Protein AF-C4ZIE3-F1 (afdb_monomer_lite)

Radius of gyration: 18.51 Å; chains: 1; bounding box: 45×28×54 Å

Structure (mmCIF, N/CA/C/O backbone):
data_AF-C4ZIE3-F1
#
_entry.id   AF-C4ZIE3-F1
#
loop_
_atom_site.group_PDB
_atom_site.id
_atom_site.type_symbol
_atom_site.label_atom_id
_atom_site.label_alt_id
_atom_site.label_comp_id
_atom_site.label_asym_id
_atom_site.label_entity_id
_atom_site.label_seq_id
_atom_site.pdbx_PDB_ins_code
_atom_site.Cartn_x
_atom_site.Cartn_y
_atom_site.Cartn_z
_atom_site.occupancy
_atom_site.B_iso_or_equiv
_atom_site.auth_seq_id
_atom_site.auth_comp_id
_atom_site.auth_asym_id
_atom_site.auth_atom_id
_atom_site.pdbx_PDB_model_num
ATOM 1 N N . MET A 1 1 ? 16.678 -4.956 33.858 1.00 46.03 1 MET A N 1
ATOM 2 C CA . MET A 1 1 ? 15.977 -4.220 34.930 1.00 46.03 1 MET A CA 1
ATOM 3 C C . MET A 1 1 ? 14.500 -4.537 34.816 1.00 46.03 1 MET A C 1
ATOM 5 O O . MET A 1 1 ? 13.986 -4.512 33.704 1.00 46.03 1 MET A O 1
ATOM 9 N N . ALA A 1 2 ? 13.869 -4.952 35.915 1.00 53.62 2 ALA A N 1
ATOM 10 C CA . ALA A 1 2 ? 12.420 -5.120 35.974 1.00 53.62 2 ALA A CA 1
ATOM 11 C C . ALA A 1 2 ? 11.763 -3.747 35.751 1.00 53.62 2 ALA A C 1
ATOM 13 O O . ALA A 1 2 ? 12.288 -2.755 36.246 1.00 53.62 2 ALA A O 1
ATOM 14 N N . ALA A 1 3 ? 10.683 -3.679 34.970 1.00 52.88 3 ALA A N 1
ATOM 15 C CA . ALA A 1 3 ? 9.910 -2.447 34.853 1.00 52.88 3 ALA A CA 1
ATOM 16 C C . ALA A 1 3 ? 9.239 -2.204 36.212 1.00 52.88 3 ALA A C 1
ATOM 18 O O . ALA A 1 3 ? 8.392 -2.998 36.620 1.00 52.88 3 ALA A O 1
ATOM 19 N N . GLU A 1 4 ? 9.677 -1.177 36.939 1.00 64.31 4 GLU A N 1
ATOM 20 C CA . GLU A 1 4 ? 9.119 -0.817 38.252 1.00 64.31 4 GLU A CA 1
ATOM 21 C C . GLU A 1 4 ? 7.732 -0.157 38.130 1.00 64.31 4 GLU A C 1
ATOM 23 O O . GLU A 1 4 ? 7.038 0.000 39.131 1.00 64.31 4 GLU A O 1
ATOM 28 N N . ASP A 1 5 ? 7.283 0.134 36.903 1.00 83.75 5 ASP A N 1
ATOM 29 C CA . ASP A 1 5 ? 5.980 0.713 36.599 1.00 83.75 5 ASP A CA 1
ATOM 30 C C . ASP A 1 5 ? 5.140 -0.220 35.703 1.00 83.75 5 ASP A C 1
ATOM 32 O O . ASP A 1 5 ? 5.485 -0.548 34.561 1.00 83.75 5 ASP A O 1
ATOM 36 N N . LYS A 1 6 ? 4.000 -0.666 36.241 1.00 85.75 6 LYS A N 1
ATOM 37 C CA . LYS A 1 6 ? 3.020 -1.500 35.532 1.00 85.75 6 LYS A CA 1
ATOM 38 C C . LYS A 1 6 ? 2.497 -0.796 34.279 1.00 85.75 6 LYS A C 1
ATOM 40 O O . LYS A 1 6 ? 2.250 -1.468 33.278 1.00 85.75 6 LYS A O 1
ATOM 45 N N . GLU A 1 7 ? 2.314 0.520 34.339 1.00 89.75 7 GLU A N 1
ATOM 46 C CA . GLU A 1 7 ? 1.819 1.337 33.231 1.00 89.75 7 GLU A CA 1
ATOM 47 C C . GLU A 1 7 ? 2.821 1.306 32.071 1.00 89.75 7 GLU A C 1
ATOM 49 O O . GLU A 1 7 ? 2.454 1.017 30.930 1.00 89.75 7 GLU A O 1
ATOM 54 N N . GLU A 1 8 ? 4.106 1.490 32.381 1.00 90.19 8 GLU A N 1
ATOM 55 C CA . GLU A 1 8 ? 5.200 1.432 31.411 1.00 90.19 8 GLU A CA 1
ATOM 56 C C . GLU A 1 8 ? 5.295 0.048 30.757 1.00 90.19 8 GLU A C 1
ATOM 58 O O . GLU A 1 8 ? 5.410 -0.069 29.533 1.00 90.19 8 GLU A O 1
ATOM 63 N N . LEU A 1 9 ? 5.173 -1.021 31.550 1.00 89.75 9 LEU A N 1
ATOM 64 C CA . LEU A 1 9 ? 5.185 -2.382 31.020 1.00 89.75 9 LEU A CA 1
ATOM 65 C C . LEU A 1 9 ? 4.006 -2.625 30.068 1.00 89.75 9 LEU A C 1
ATOM 67 O O . LEU A 1 9 ? 4.201 -3.206 28.999 1.00 89.75 9 LEU A O 1
ATOM 71 N N . VAL A 1 10 ? 2.804 -2.161 30.422 1.00 92.06 10 VAL A N 1
ATOM 72 C CA . VAL A 1 10 ? 1.615 -2.259 29.561 1.00 92.06 10 VAL A CA 1
ATOM 73 C C . VAL A 1 10 ? 1.816 -1.475 28.263 1.00 92.06 10 VAL A C 1
ATOM 75 O O . VAL A 1 10 ? 1.578 -2.027 27.189 1.00 92.06 10 VAL A O 1
ATOM 78 N N . GLN A 1 11 ? 2.307 -0.235 28.330 1.00 91.31 11 GLN A N 1
ATOM 79 C CA . GLN A 1 11 ? 2.576 0.586 27.143 1.00 91.31 11 GLN A CA 1
ATOM 80 C C . GLN A 1 11 ? 3.610 -0.053 26.217 1.00 91.31 11 GLN A C 1
ATOM 82 O O . GLN A 1 11 ? 3.438 -0.041 24.994 1.00 91.31 11 GLN A O 1
ATOM 87 N N . ARG A 1 12 ? 4.652 -0.669 26.785 1.00 91.50 12 ARG A N 1
ATOM 88 C CA . ARG A 1 12 ? 5.657 -1.388 26.002 1.00 91.50 12 ARG A CA 1
ATOM 89 C C . ARG A 1 12 ? 5.049 -2.585 25.281 1.00 91.50 12 ARG A C 1
ATOM 91 O O . ARG A 1 12 ? 5.226 -2.711 24.077 1.00 91.50 12 ARG A O 1
ATOM 98 N N . VAL A 1 13 ? 4.274 -3.418 25.982 1.00 92.88 13 VAL A N 1
ATOM 99 C CA . VAL A 1 13 ? 3.605 -4.579 25.367 1.00 92.88 13 VAL A CA 1
ATOM 100 C C . VAL A 1 13 ? 2.650 -4.150 24.248 1.00 92.88 13 VAL A C 1
ATOM 102 O O . VAL A 1 13 ? 2.618 -4.783 23.193 1.00 92.88 13 VAL A O 1
ATOM 105 N N . LEU A 1 14 ? 1.888 -3.070 24.449 1.00 90.31 14 LEU A N 1
ATOM 106 C CA . LEU A 1 14 ? 0.994 -2.531 23.422 1.00 90.31 14 LEU A CA 1
ATOM 107 C C . LEU A 1 14 ? 1.770 -2.017 22.203 1.00 90.31 14 LEU A C 1
ATOM 109 O O . LEU A 1 14 ? 1.407 -2.345 21.074 1.00 90.31 14 LEU A O 1
ATOM 113 N N . SER A 1 15 ? 2.843 -1.257 22.424 1.00 90.06 15 SER A N 1
ATOM 114 C CA . SER A 1 15 ? 3.690 -0.724 21.350 1.00 90.06 15 SER A CA 1
ATOM 115 C C . SER A 1 15 ? 4.349 -1.847 20.552 1.00 90.06 15 SER A C 1
ATOM 117 O O . SER A 1 15 ?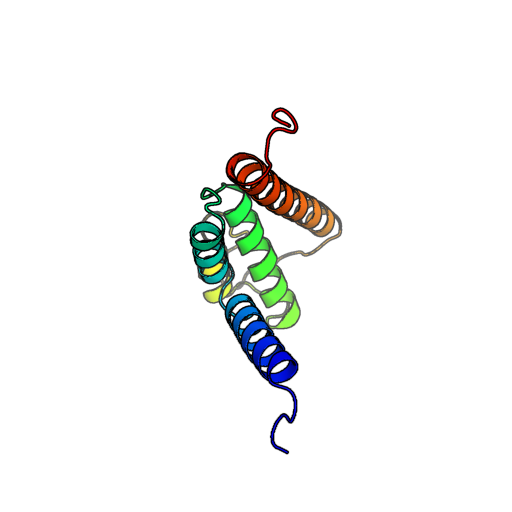 4.230 -1.868 19.329 1.00 90.06 15 SER A O 1
ATOM 119 N N . ASP A 1 16 ? 4.934 -2.837 21.232 1.00 91.50 16 ASP A N 1
ATOM 120 C CA . ASP A 1 16 ? 5.549 -4.010 20.602 1.00 91.50 16 ASP A CA 1
ATOM 121 C C . ASP A 1 16 ? 4.533 -4.774 19.739 1.00 91.50 16 ASP A C 1
ATOM 123 O O . ASP A 1 16 ? 4.837 -5.200 18.622 1.00 91.50 16 ASP A O 1
ATOM 127 N N . HIS A 1 17 ? 3.300 -4.941 20.228 1.00 89.12 17 HIS A N 1
ATOM 128 C CA . HIS A 1 17 ? 2.231 -5.590 19.467 1.00 89.12 17 HIS A CA 1
ATOM 129 C C . HIS A 1 17 ? 1.864 -4.800 18.209 1.00 89.12 17 HIS A C 1
ATOM 131 O O . HIS A 1 17 ? 1.794 -5.365 17.116 1.00 89.12 17 HIS A O 1
ATOM 137 N N . VAL A 1 18 ? 1.663 -3.489 18.347 1.00 86.19 18 VAL A N 1
ATOM 138 C CA . VAL A 1 18 ? 1.316 -2.599 17.233 1.00 86.19 18 VAL A CA 1
ATOM 139 C C . VAL A 1 18 ? 2.429 -2.579 16.183 1.00 86.19 18 VAL A C 1
ATOM 141 O O . VAL A 1 18 ? 2.155 -2.733 14.991 1.00 86.19 18 VAL A O 1
ATOM 144 N N . GLU A 1 19 ? 3.688 -2.472 16.604 1.00 87.31 19 GLU A N 1
ATOM 145 C CA . GLU A 1 19 ? 4.837 -2.554 15.704 1.00 87.31 19 GLU A CA 1
ATOM 146 C C . GLU A 1 19 ? 4.896 -3.891 14.969 1.00 87.31 19 GLU A C 1
ATOM 148 O O . GLU A 1 19 ? 5.081 -3.922 13.751 1.00 87.31 19 GLU A O 1
ATOM 153 N N . ASN A 1 20 ? 4.711 -5.001 15.685 1.00 88.12 20 ASN A N 1
ATOM 154 C CA . ASN A 1 20 ? 4.726 -6.329 15.082 1.00 88.12 20 ASN A CA 1
ATOM 155 C C . ASN A 1 20 ? 3.633 -6.484 14.023 1.00 88.12 20 ASN A C 1
ATOM 157 O O . ASN A 1 20 ? 3.900 -7.059 12.970 1.00 88.12 20 ASN A O 1
ATOM 161 N N . VAL A 1 21 ? 2.440 -5.931 14.257 1.00 84.88 21 VAL A N 1
ATOM 162 C CA . VAL A 1 21 ? 1.363 -5.881 13.259 1.00 84.88 21 VAL A CA 1
ATOM 163 C C . VAL A 1 21 ? 1.801 -5.080 12.028 1.00 84.88 21 VAL A C 1
ATOM 165 O O . VAL A 1 21 ? 1.674 -5.573 10.908 1.00 84.88 21 VAL A O 1
ATOM 168 N N . PHE A 1 22 ? 2.370 -3.884 12.203 1.00 80.69 22 PHE A N 1
ATOM 169 C CA . PHE A 1 22 ? 2.781 -3.029 11.080 1.00 80.69 22 PHE A CA 1
ATOM 170 C C . PHE A 1 22 ? 4.018 -3.526 10.316 1.00 80.69 22 PHE A C 1
ATOM 172 O O . PHE A 1 22 ? 4.218 -3.133 9.166 1.00 80.69 22 PHE A O 1
ATOM 179 N N . ARG A 1 23 ? 4.827 -4.418 10.902 1.00 81.88 23 ARG A N 1
ATOM 180 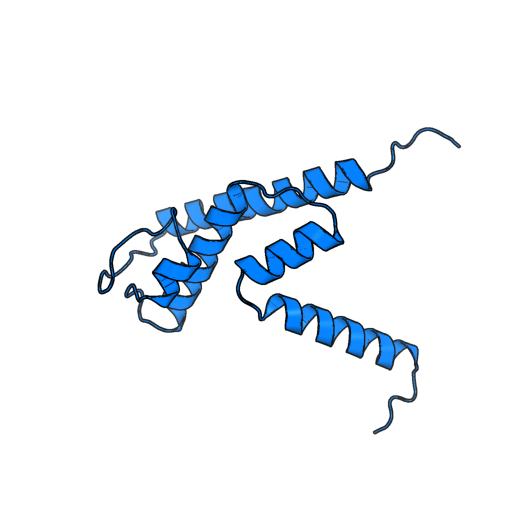C CA . ARG A 1 23 ? 5.931 -5.107 10.204 1.00 81.88 23 ARG A CA 1
ATOM 181 C C . ARG A 1 23 ? 5.449 -6.210 9.260 1.00 81.88 23 ARG A C 1
ATOM 183 O O . ARG A 1 23 ? 6.221 -6.669 8.416 1.00 81.88 23 ARG A O 1
ATOM 190 N N . GLN A 1 24 ? 4.203 -6.662 9.391 1.00 85.94 24 GLN A N 1
ATOM 191 C CA . GLN A 1 24 ? 3.652 -7.681 8.504 1.00 85.94 24 GLN A CA 1
ATOM 192 C C . GLN A 1 24 ? 3.409 -7.138 7.094 1.00 85.94 24 GLN A C 1
ATOM 194 O O . GLN A 1 24 ? 3.466 -5.940 6.813 1.00 85.94 24 GLN A O 1
ATOM 199 N N . ARG A 1 25 ? 3.104 -8.055 6.172 1.00 87.06 25 ARG A N 1
ATOM 200 C CA . ARG A 1 25 ? 2.716 -7.695 4.808 1.00 87.06 25 ARG A CA 1
ATOM 201 C C . ARG A 1 25 ? 1.509 -6.738 4.840 1.00 87.06 25 ARG A C 1
ATOM 203 O O . ARG A 1 25 ? 0.556 -7.021 5.568 1.00 87.06 25 ARG A O 1
ATOM 210 N N . PRO A 1 26 ? 1.503 -5.677 4.010 1.00 89.62 26 PRO A N 1
ATOM 211 C CA . PRO A 1 26 ? 0.414 -4.708 3.904 1.00 89.62 26 PRO A CA 1
ATOM 212 C C . PRO A 1 26 ? -1.004 -5.278 3.903 1.00 89.62 26 PRO A C 1
ATOM 214 O O . PRO A 1 26 ? -1.883 -4.789 4.607 1.00 89.62 26 PRO A O 1
ATOM 217 N N . SER A 1 27 ? -1.214 -6.353 3.149 1.00 89.69 27 SER A N 1
ATOM 218 C CA . SER A 1 27 ? -2.501 -7.040 3.057 1.00 89.69 27 SER A CA 1
ATOM 219 C C . SER A 1 27 ? -2.940 -7.686 4.371 1.00 89.69 27 SER A C 1
ATOM 221 O O . SER A 1 27 ? -4.116 -7.613 4.722 1.00 89.69 27 SER A O 1
ATOM 223 N N . LEU A 1 28 ? -2.008 -8.281 5.121 1.00 90.19 28 LEU A N 1
ATOM 224 C CA . LEU A 1 28 ? -2.295 -8.935 6.398 1.00 90.19 28 LEU A CA 1
ATOM 225 C C . LEU A 1 28 ? -2.659 -7.912 7.466 1.00 90.19 28 LEU A C 1
ATOM 227 O O . LEU A 1 28 ? -3.687 -8.053 8.130 1.00 90.19 28 LEU A O 1
ATOM 231 N N . TYR A 1 29 ? -1.855 -6.856 7.602 1.00 87.81 29 TYR A N 1
ATOM 232 C CA . TYR A 1 29 ? -2.135 -5.857 8.623 1.00 87.81 29 TYR A CA 1
ATOM 233 C C . TYR A 1 29 ? -3.410 -5.064 8.280 1.00 87.81 29 TYR A C 1
ATOM 235 O O . TYR A 1 29 ? -4.171 -4.740 9.188 1.00 87.81 29 TYR A O 1
ATOM 243 N N . MET A 1 30 ? -3.697 -4.781 6.998 1.00 88.75 30 MET A N 1
ATOM 244 C CA . MET A 1 30 ? -4.952 -4.117 6.615 1.00 88.75 30 MET A CA 1
ATOM 245 C C . MET A 1 30 ? -6.168 -5.000 6.896 1.00 88.75 30 MET A C 1
ATOM 247 O O . MET A 1 30 ? -7.188 -4.488 7.345 1.00 88.75 30 MET A O 1
ATOM 251 N N . ALA A 1 31 ? -6.067 -6.321 6.712 1.00 88.88 31 ALA A N 1
ATOM 252 C CA . ALA A 1 31 ? -7.126 -7.247 7.114 1.00 88.88 31 ALA A CA 1
ATOM 253 C C . ALA A 1 31 ? -7.333 -7.252 8.640 1.00 88.88 31 ALA A C 1
ATOM 255 O O . ALA A 1 31 ? -8.471 -7.246 9.116 1.00 88.88 31 ALA A O 1
ATOM 256 N N . TYR A 1 32 ? -6.243 -7.212 9.412 1.00 88.31 32 TYR A N 1
ATOM 257 C CA . TYR A 1 32 ? -6.303 -7.081 10.868 1.00 88.31 32 TYR A CA 1
ATOM 258 C C . TYR A 1 32 ? -6.957 -5.758 11.296 1.00 88.31 32 TYR A C 1
ATOM 260 O O . TYR A 1 32 ? -7.875 -5.765 12.116 1.00 88.31 32 TYR A O 1
ATOM 268 N N . LEU A 1 33 ? -6.550 -4.636 10.696 1.00 86.00 33 LEU A N 1
ATOM 269 C CA . LEU A 1 33 ? -7.116 -3.313 10.955 1.00 86.00 33 LEU A CA 1
ATOM 270 C C . LEU A 1 33 ? -8.604 -3.269 10.592 1.00 86.00 33 LEU A C 1
ATOM 272 O O . LEU A 1 33 ? -9.419 -2.855 11.414 1.00 86.00 33 LEU A O 1
ATOM 276 N N . ALA A 1 34 ? -8.976 -3.770 9.413 1.00 87.38 34 ALA A N 1
ATOM 277 C CA . ALA A 1 34 ? -10.364 -3.873 8.973 1.00 87.38 34 ALA A CA 1
ATOM 278 C C . ALA A 1 34 ? -11.225 -4.651 9.976 1.00 87.38 34 ALA A C 1
ATOM 280 O O . ALA A 1 34 ? -12.335 -4.228 10.288 1.00 87.38 34 ALA A O 1
ATOM 281 N N . LYS A 1 35 ? -10.700 -5.737 10.557 1.00 87.25 35 LYS A N 1
ATOM 282 C CA . LYS A 1 35 ? -11.385 -6.480 11.621 1.00 87.25 35 LYS A CA 1
ATOM 283 C C . LYS A 1 35 ? -11.500 -5.670 12.917 1.00 87.25 35 LYS A C 1
ATOM 285 O O . LYS A 1 35 ? -12.574 -5.637 13.510 1.00 87.25 35 LYS A O 1
ATOM 290 N N . LEU A 1 36 ? -10.415 -5.025 13.347 1.00 86.25 36 LEU A N 1
ATOM 291 C CA . LEU A 1 36 ? -10.333 -4.311 14.624 1.00 86.25 36 LEU A CA 1
ATOM 292 C C . LEU A 1 36 ? -11.269 -3.097 14.670 1.00 86.25 36 LEU A C 1
ATOM 294 O O . LEU A 1 36 ? -12.059 -2.954 15.598 1.00 86.25 36 LEU A O 1
ATOM 298 N N . VAL A 1 37 ? -11.197 -2.243 13.649 1.00 84.38 37 VAL A N 1
ATOM 299 C CA . VAL A 1 37 ? -11.965 -0.990 13.576 1.00 84.38 37 VAL A CA 1
ATOM 300 C C . VAL A 1 37 ? -13.176 -1.089 12.649 1.00 84.38 37 VAL A C 1
ATOM 302 O O . VAL A 1 37 ? -13.854 -0.100 12.393 1.00 84.38 37 VAL A O 1
ATOM 305 N N . SER A 1 38 ? -13.488 -2.297 12.165 1.00 84.44 38 SER A N 1
ATOM 306 C CA . SER A 1 38 ? -14.652 -2.582 11.308 1.00 84.44 38 SER A CA 1
ATOM 307 C C . SER A 1 38 ? -14.725 -1.725 10.044 1.00 84.44 38 SER A C 1
ATOM 309 O O . SER A 1 38 ? -15.811 -1.367 9.583 1.00 84.44 38 SER A O 1
ATOM 311 N N . VAL A 1 39 ? -13.559 -1.411 9.485 1.00 84.12 39 VAL A N 1
ATOM 312 C CA . VAL A 1 39 ? -13.432 -0.747 8.189 1.00 84.12 39 VAL A CA 1
ATOM 313 C C . VAL A 1 39 ? -13.751 -1.763 7.097 1.00 84.12 39 VAL A C 1
ATOM 315 O O . VAL A 1 39 ? -13.318 -2.916 7.159 1.00 84.12 39 VAL A O 1
ATOM 318 N N . LYS A 1 40 ? -14.538 -1.362 6.098 1.00 82.62 40 LYS A N 1
ATOM 319 C CA . LYS A 1 40 ? -14.860 -2.238 4.969 1.00 82.62 40 LYS A CA 1
ATOM 320 C C . LYS A 1 40 ? -13.638 -2.398 4.070 1.00 82.62 40 LYS A C 1
ATOM 322 O O . LYS A 1 40 ? -12.751 -1.552 4.042 1.00 82.62 40 LYS A O 1
ATOM 327 N N . ASN A 1 41 ? -13.604 -3.484 3.303 1.00 82.88 41 ASN A N 1
ATOM 328 C CA . ASN A 1 41 ? -12.562 -3.670 2.300 1.00 82.88 41 ASN A CA 1
ATOM 329 C C . ASN A 1 41 ? -12.764 -2.651 1.164 1.00 82.88 41 ASN A C 1
ATOM 331 O O . ASN A 1 41 ? -13.619 -2.843 0.297 1.00 82.88 41 ASN A O 1
ATOM 335 N N . ASP A 1 42 ? -12.037 -1.537 1.223 1.00 89.69 42 ASP A N 1
ATOM 336 C CA . ASP A 1 42 ? -12.132 -0.441 0.262 1.00 89.69 42 ASP A CA 1
ATOM 337 C C . ASP A 1 42 ? -11.190 -0.706 -0.931 1.00 89.69 42 ASP A C 1
ATOM 339 O O . ASP A 1 42 ? -10.043 -1.116 -0.727 1.00 89.69 42 ASP A O 1
ATOM 343 N N . PRO A 1 43 ? -11.614 -0.458 -2.187 1.00 89.81 43 PRO A N 1
ATOM 344 C CA . PRO A 1 43 ? -10.764 -0.666 -3.362 1.00 89.81 43 PRO A CA 1
ATOM 345 C C . PRO A 1 43 ? -9.419 0.076 -3.314 1.00 89.81 43 PRO A C 1
ATOM 347 O O . PRO A 1 43 ? -8.452 -0.370 -3.935 1.00 89.81 43 PRO A O 1
ATOM 350 N N . SER A 1 44 ? -9.334 1.182 -2.563 1.00 92.50 44 SER A N 1
ATOM 351 C CA . SER A 1 44 ? -8.087 1.930 -2.361 1.00 92.50 44 SER A CA 1
ATOM 352 C C . SER A 1 44 ? -6.998 1.128 -1.636 1.00 92.50 44 SER A C 1
ATOM 354 O O . SER A 1 44 ? -5.818 1.456 -1.755 1.00 92.50 44 SER A O 1
ATOM 356 N N . PHE A 1 45 ? -7.336 0.035 -0.944 1.00 93.19 45 PHE A N 1
ATOM 357 C CA . PHE A 1 45 ? -6.343 -0.815 -0.281 1.00 93.19 45 PHE A CA 1
ATOM 358 C C . PHE A 1 45 ? -5.433 -1.533 -1.278 1.00 93.19 45 PHE A C 1
ATOM 360 O O . PHE A 1 45 ? -4.237 -1.658 -1.031 1.00 93.19 45 PHE A O 1
ATOM 367 N N . ALA A 1 46 ? -5.952 -1.923 -2.445 1.00 94.56 46 ALA A N 1
ATOM 368 C CA . ALA A 1 46 ? -5.120 -2.498 -3.500 1.00 94.56 46 ALA A CA 1
ATOM 369 C C . ALA A 1 46 ? -4.084 -1.486 -4.020 1.00 94.56 46 ALA A C 1
ATOM 371 O O . ALA A 1 46 ? -2.938 -1.847 -4.287 1.00 94.56 46 ALA A O 1
ATOM 372 N N . ASP A 1 47 ? -4.462 -0.205 -4.107 1.00 95.38 47 ASP A N 1
ATOM 373 C CA . ASP A 1 47 ? -3.527 0.866 -4.462 1.00 95.38 47 ASP A CA 1
ATOM 374 C C . ASP A 1 47 ? -2.447 1.047 -3.384 1.00 95.38 47 ASP A C 1
ATOM 376 O O . ASP A 1 47 ? -1.280 1.264 -3.708 1.00 95.38 47 ASP A O 1
ATOM 380 N N . TYR A 1 48 ? -2.810 0.915 -2.104 1.00 95.38 48 TYR A N 1
ATOM 381 C CA . TYR A 1 48 ? -1.848 0.939 -1.002 1.00 95.38 48 TYR A CA 1
ATOM 382 C C . TYR A 1 48 ? -0.832 -0.210 -1.083 1.00 95.38 48 TYR A C 1
ATOM 384 O O . TYR A 1 48 ? 0.367 0.014 -0.900 1.00 95.38 48 TYR A O 1
ATOM 392 N N . PHE A 1 49 ? -1.291 -1.428 -1.385 1.00 95.81 49 PHE A N 1
ATOM 393 C CA . PHE A 1 49 ? -0.414 -2.597 -1.481 1.00 95.81 49 PHE A CA 1
ATOM 394 C C . PHE A 1 49 ? 0.625 -2.441 -2.590 1.00 95.81 49 PHE A C 1
ATOM 396 O O . PHE A 1 49 ? 1.799 -2.728 -2.366 1.00 95.81 49 PHE A O 1
ATOM 403 N N . GLU A 1 50 ? 0.216 -1.920 -3.747 1.00 97.12 50 GLU A N 1
ATOM 404 C CA . GLU A 1 50 ? 1.118 -1.626 -4.862 1.00 97.12 50 GLU A CA 1
ATOM 405 C C . GLU A 1 50 ? 2.158 -0.561 -4.500 1.00 97.12 50 GLU A C 1
ATOM 407 O O . GLU A 1 50 ? 3.343 -0.735 -4.785 1.00 97.12 50 GLU A O 1
ATOM 412 N N . VAL A 1 51 ? 1.753 0.511 -3.811 1.00 96.88 51 VAL A N 1
ATOM 413 C CA . VAL A 1 51 ? 2.682 1.563 -3.366 1.00 96.88 51 VAL A CA 1
ATOM 414 C C . VAL A 1 51 ? 3.712 1.007 -2.377 1.00 96.88 51 VAL A C 1
ATOM 416 O O . VAL A 1 51 ? 4.907 1.278 -2.517 1.00 96.88 51 VAL A O 1
ATOM 419 N N . ALA A 1 52 ? 3.280 0.191 -1.412 1.00 95.38 52 ALA A N 1
ATOM 420 C CA . ALA A 1 52 ? 4.177 -0.456 -0.456 1.00 95.38 52 ALA A CA 1
ATOM 421 C C . ALA A 1 52 ? 5.112 -1.475 -1.132 1.00 95.38 52 ALA A C 1
ATOM 423 O O . ALA A 1 52 ? 6.298 -1.533 -0.810 1.00 95.38 52 ALA A O 1
ATOM 424 N N . ALA A 1 53 ? 4.614 -2.236 -2.109 1.00 96.25 53 ALA A N 1
ATOM 425 C CA . ALA A 1 53 ? 5.425 -3.166 -2.887 1.00 96.25 53 ALA A CA 1
ATOM 426 C C . ALA A 1 53 ? 6.465 -2.435 -3.748 1.00 96.25 53 ALA A C 1
ATOM 428 O O . ALA A 1 53 ? 7.618 -2.857 -3.806 1.00 96.25 53 ALA A O 1
ATOM 429 N N . THR A 1 54 ? 6.090 -1.316 -4.374 1.00 96.94 54 THR A N 1
ATOM 430 C CA . THR A 1 54 ? 7.029 -0.467 -5.117 1.00 96.94 54 THR A CA 1
ATOM 431 C C . THR A 1 54 ? 8.111 0.092 -4.194 1.00 96.94 54 THR A C 1
ATOM 433 O O . THR A 1 54 ? 9.283 0.048 -4.558 1.00 96.94 54 THR A O 1
ATOM 436 N N . ARG A 1 55 ? 7.764 0.565 -2.987 1.00 95.38 55 ARG A N 1
ATOM 437 C CA . ARG A 1 55 ? 8.761 0.990 -1.987 1.00 95.38 55 ARG A CA 1
ATOM 438 C C . ARG A 1 55 ? 9.766 -0.128 -1.705 1.00 95.38 55 ARG A C 1
ATOM 440 O O . ARG A 1 55 ? 10.963 0.129 -1.680 1.00 95.38 55 ARG A O 1
ATOM 447 N N . ASP A 1 56 ? 9.297 -1.361 -1.530 1.00 94.75 56 ASP A N 1
ATOM 448 C CA . ASP A 1 56 ? 10.189 -2.495 -1.280 1.00 94.75 56 ASP A CA 1
ATOM 449 C C . ASP A 1 56 ? 11.141 -2.743 -2.464 1.00 94.75 56 ASP A C 1
ATOM 451 O O . ASP A 1 56 ? 12.313 -3.042 -2.245 1.00 94.75 56 ASP A O 1
ATOM 455 N N . LEU A 1 57 ? 10.689 -2.560 -3.712 1.00 95.75 57 LEU A N 1
ATOM 456 C CA . LEU A 1 57 ? 11.571 -2.633 -4.885 1.00 95.75 57 LEU A CA 1
ATOM 457 C C . LEU A 1 57 ? 12.618 -1.513 -4.908 1.00 95.75 57 LEU A C 1
ATOM 459 O O . LEU A 1 57 ? 13.768 -1.777 -5.262 1.00 95.75 57 LEU A O 1
ATOM 463 N N . VAL A 1 58 ? 12.234 -0.292 -4.528 1.00 94.62 58 VAL A N 1
ATOM 464 C CA . VAL A 1 58 ? 13.149 0.859 -4.434 1.00 94.62 58 VAL A CA 1
ATOM 465 C C . VAL A 1 58 ? 14.253 0.589 -3.423 1.00 94.62 58 VAL A C 1
ATOM 467 O O . VAL A 1 58 ? 15.423 0.811 -3.719 1.00 94.62 58 VAL A O 1
ATOM 470 N N . VAL A 1 59 ? 13.894 0.075 -2.247 1.00 93.44 59 VAL A N 1
ATOM 471 C CA . VAL 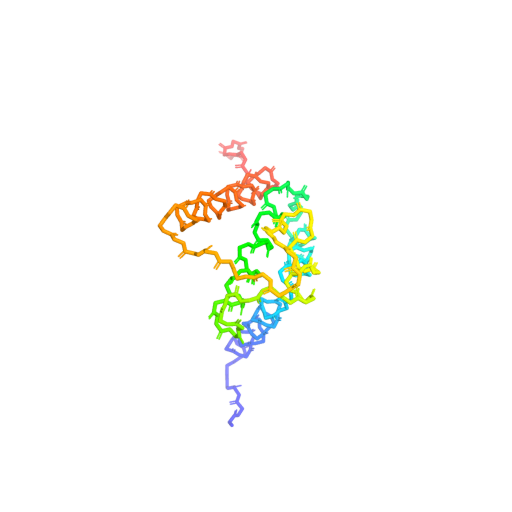A 1 59 ? 14.852 -0.143 -1.157 1.00 93.44 59 VAL A CA 1
ATOM 472 C C . VAL A 1 59 ? 15.701 -1.396 -1.385 1.00 93.44 59 VAL A C 1
ATOM 474 O O . VAL A 1 59 ? 16.885 -1.393 -1.059 1.00 93.44 59 VAL A O 1
ATOM 477 N N . HIS A 1 60 ? 15.122 -2.470 -1.930 1.00 91.44 60 HIS A N 1
ATOM 478 C CA . HIS A 1 60 ? 15.750 -3.795 -1.886 1.00 91.44 60 HIS A CA 1
ATOM 479 C C . HIS A 1 60 ? 16.076 -4.416 -3.244 1.00 91.44 60 HIS A C 1
ATOM 481 O O . HIS A 1 60 ? 16.831 -5.383 -3.275 1.00 91.44 60 HIS A O 1
ATOM 487 N N . ASN A 1 61 ? 15.525 -3.922 -4.356 1.00 92.06 61 ASN A N 1
ATOM 488 C CA . ASN A 1 61 ? 15.655 -4.610 -5.646 1.00 92.06 61 ASN A CA 1
ATOM 489 C C . ASN A 1 61 ? 15.921 -3.675 -6.834 1.00 92.06 61 ASN A C 1
ATOM 491 O O . ASN A 1 61 ? 15.616 -4.030 -7.970 1.00 92.06 61 ASN A O 1
ATOM 495 N N . ASN A 1 62 ? 16.464 -2.476 -6.588 1.00 93.88 62 ASN A N 1
ATOM 496 C CA . ASN A 1 62 ? 16.836 -1.495 -7.618 1.00 93.88 62 ASN A CA 1
ATOM 497 C C . ASN A 1 62 ? 15.717 -1.240 -8.653 1.00 93.88 62 ASN A C 1
ATOM 499 O O . ASN A 1 62 ? 15.963 -1.166 -9.860 1.00 93.88 62 ASN A O 1
ATOM 503 N N . ASN A 1 63 ? 14.473 -1.158 -8.172 1.00 95.56 63 ASN A N 1
ATOM 504 C CA . ASN A 1 63 ? 13.251 -1.009 -8.971 1.00 95.56 63 ASN A CA 1
ATOM 505 C C . ASN A 1 63 ? 12.935 -2.159 -9.946 1.00 95.56 63 ASN A C 1
ATOM 507 O O . ASN A 1 63 ? 12.053 -2.003 -10.787 1.00 95.56 63 ASN A O 1
ATOM 511 N N . VAL A 1 64 ? 13.610 -3.305 -9.863 1.00 97.75 64 VAL A N 1
ATOM 512 C CA . VAL A 1 64 ? 13.345 -4.462 -10.730 1.00 97.75 64 VAL A CA 1
ATOM 513 C C . VAL A 1 64 ? 12.199 -5.290 -10.159 1.00 97.75 64 VAL A C 1
ATOM 515 O O . VAL A 1 64 ? 12.213 -5.661 -8.988 1.00 97.75 64 VAL A O 1
ATOM 518 N N . VAL A 1 65 ? 11.201 -5.614 -10.970 1.00 97.88 65 VAL A N 1
ATOM 519 C CA . VAL A 1 65 ? 10.053 -6.425 -10.564 1.00 97.88 65 VAL A CA 1
ATOM 520 C C . VAL A 1 65 ? 10.490 -7.858 -10.268 1.00 97.88 65 VAL A C 1
ATOM 522 O O . VAL A 1 65 ? 11.152 -8.512 -11.073 1.00 97.88 65 VAL A O 1
ATOM 525 N N . ASN A 1 66 ? 10.068 -8.372 -9.114 1.00 96.88 66 ASN A N 1
ATOM 526 C CA . ASN A 1 66 ? 10.254 -9.762 -8.706 1.00 96.88 66 ASN A CA 1
ATOM 527 C C . ASN A 1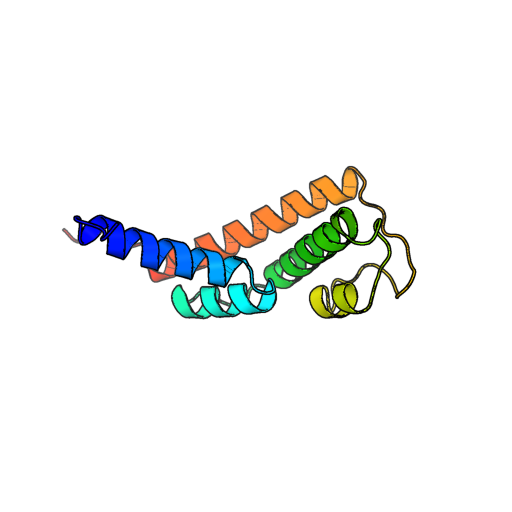 66 ? 8.907 -10.416 -8.351 1.00 96.88 66 ASN A C 1
ATOM 529 O O . ASN A 1 66 ? 7.870 -9.751 -8.289 1.00 96.88 66 ASN A O 1
ATOM 533 N N . ALA A 1 67 ? 8.923 -11.726 -8.094 1.00 97.19 67 ALA A N 1
ATOM 534 C CA . ALA A 1 67 ? 7.717 -12.476 -7.743 1.00 97.19 67 ALA A CA 1
ATOM 535 C C . ALA A 1 67 ? 7.001 -11.908 -6.501 1.00 97.19 67 ALA A C 1
ATOM 537 O O . ALA A 1 67 ? 5.774 -11.854 -6.475 1.00 97.19 67 ALA A O 1
ATOM 538 N N . LEU A 1 68 ? 7.754 -11.415 -5.508 1.00 96.00 68 LEU A N 1
ATOM 539 C CA . LEU A 1 68 ? 7.191 -10.834 -4.286 1.00 96.00 68 LEU A CA 1
ATOM 540 C C . LEU A 1 68 ? 6.429 -9.529 -4.560 1.00 96.00 68 LEU A C 1
ATOM 542 O O . LEU A 1 68 ? 5.395 -9.280 -3.944 1.00 96.00 68 LEU A O 1
ATOM 546 N N . TYR A 1 69 ? 6.913 -8.691 -5.479 1.00 97.19 69 TYR A N 1
ATOM 547 C CA . TYR A 1 69 ? 6.183 -7.501 -5.913 1.00 97.19 69 TYR A CA 1
ATOM 548 C C . TYR A 1 69 ? 4.866 -7.869 -6.591 1.00 97.19 69 TYR A C 1
ATOM 550 O O . TYR A 1 69 ? 3.846 -7.255 -6.280 1.00 97.19 69 TYR A O 1
ATOM 558 N N . LEU A 1 70 ? 4.874 -8.861 -7.489 1.00 97.12 70 LEU A N 1
ATOM 559 C CA . LEU A 1 70 ? 3.662 -9.306 -8.182 1.00 97.12 70 LEU A CA 1
ATOM 560 C C . LEU A 1 70 ? 2.637 -9.874 -7.201 1.00 97.12 70 LEU A C 1
ATOM 562 O O . LEU A 1 70 ? 1.467 -9.506 -7.259 1.00 97.12 70 LEU A O 1
ATOM 566 N N . GLU A 1 71 ? 3.093 -10.701 -6.258 1.00 96.12 71 GLU A N 1
ATOM 567 C CA . GLU A 1 71 ? 2.260 -11.245 -5.184 1.00 96.12 71 GLU A CA 1
ATOM 568 C C . GLU A 1 71 ? 1.606 -10.124 -4.358 1.00 96.12 71 GLU A C 1
ATOM 570 O O . GLU A 1 71 ? 0.402 -10.153 -4.111 1.00 96.12 71 GLU A O 1
ATOM 575 N N . LYS A 1 72 ? 2.384 -9.109 -3.953 1.00 94.69 72 LYS A N 1
ATOM 576 C CA . LYS A 1 72 ? 1.888 -7.989 -3.136 1.00 94.69 72 LYS A CA 1
ATOM 577 C C . LYS A 1 72 ? 0.972 -7.039 -3.909 1.00 94.69 72 LYS A C 1
ATOM 579 O O . LYS A 1 72 ? -0.015 -6.569 -3.354 1.00 94.69 72 LYS A O 1
ATOM 584 N N . SER A 1 73 ? 1.313 -6.726 -5.157 1.00 95.56 73 SER A N 1
ATOM 585 C CA . SER A 1 73 ? 0.611 -5.716 -5.962 1.00 95.56 73 SER A CA 1
ATOM 586 C C . SER A 1 73 ? -0.649 -6.267 -6.628 1.00 95.56 73 SER A C 1
ATOM 588 O O . SER A 1 73 ? -1.564 -5.502 -6.932 1.00 95.56 73 SER A O 1
ATOM 590 N N . GLY A 1 74 ? -0.713 -7.582 -6.861 1.00 94.31 74 GLY A N 1
ATOM 591 C CA . GLY A 1 74 ? -1.865 -8.255 -7.453 1.00 94.31 74 GLY A CA 1
ATOM 592 C C . GLY A 1 74 ? -2.323 -7.590 -8.753 1.00 94.31 74 GLY A C 1
ATOM 593 O O . GLY A 1 74 ? -1.524 -7.327 -9.650 1.00 94.31 74 GLY A O 1
ATOM 594 N N . THR A 1 75 ? -3.612 -7.253 -8.838 1.00 94.62 75 THR A N 1
ATOM 595 C CA . THR A 1 75 ? -4.222 -6.627 -10.027 1.00 94.62 75 THR A CA 1
ATOM 596 C C . THR A 1 75 ? -3.738 -5.204 -10.315 1.00 94.62 75 THR A C 1
ATOM 598 O O . THR A 1 75 ? -4.092 -4.642 -11.349 1.00 94.62 75 THR A O 1
ATOM 601 N N . LYS A 1 76 ? -2.946 -4.602 -9.420 1.00 96.31 76 LYS A N 1
ATOM 602 C CA . LYS A 1 76 ? -2.374 -3.259 -9.583 1.00 96.31 76 LYS A CA 1
ATOM 603 C C . LYS A 1 76 ? -0.913 -3.280 -10.042 1.00 96.31 76 LYS A C 1
ATOM 605 O O . LYS A 1 76 ? -0.336 -2.210 -10.218 1.00 96.31 76 LYS A O 1
ATOM 610 N N . ALA A 1 77 ? -0.314 -4.459 -10.236 1.00 97.06 77 ALA A N 1
ATOM 611 C CA . ALA A 1 77 ? 1.062 -4.588 -10.711 1.00 97.06 77 ALA A CA 1
ATOM 612 C C . ALA A 1 77 ? 1.299 -3.810 -12.021 1.00 97.06 77 ALA A C 1
ATOM 614 O O . ALA A 1 77 ? 0.457 -3.811 -12.917 1.00 97.06 77 ALA A O 1
ATOM 615 N N . ARG A 1 78 ? 2.461 -3.151 -12.128 1.00 96.19 78 ARG A N 1
ATOM 616 C CA . ARG A 1 78 ? 2.804 -2.256 -13.252 1.00 96.19 78 ARG A CA 1
ATOM 617 C C . ARG A 1 78 ? 3.743 -2.863 -14.303 1.00 96.19 78 ARG A C 1
ATOM 619 O O . ARG A 1 78 ? 4.076 -2.179 -15.263 1.00 96.19 78 ARG A O 1
ATOM 626 N N . GLY A 1 79 ? 4.181 -4.108 -14.125 1.00 95.50 79 GLY A N 1
ATOM 627 C CA . GLY A 1 79 ? 5.119 -4.788 -15.024 1.00 95.50 79 GLY A CA 1
ATOM 628 C C . GLY A 1 79 ? 5.225 -6.281 -14.721 1.00 95.50 79 GLY A C 1
ATOM 629 O O . GLY A 1 79 ? 4.596 -6.767 -13.780 1.00 95.50 79 GLY A O 1
ATOM 630 N N . ALA A 1 80 ? 6.016 -6.995 -15.515 1.00 97.25 80 ALA A N 1
ATOM 631 C CA . ALA A 1 80 ? 6.339 -8.411 -15.370 1.00 97.25 80 ALA A CA 1
ATOM 632 C C . ALA A 1 80 ? 7.697 -8.617 -14.674 1.00 97.25 80 ALA A C 1
ATOM 634 O O . ALA A 1 80 ? 8.466 -7.680 -14.491 1.00 97.25 80 ALA A O 1
ATOM 635 N N . ILE A 1 81 ? 8.003 -9.855 -14.263 1.00 97.62 81 ILE A N 1
ATOM 636 C CA . ILE A 1 81 ? 9.285 -10.191 -13.616 1.00 97.62 81 ILE A CA 1
ATOM 637 C C . ILE A 1 81 ? 10.458 -9.768 -14.507 1.00 97.62 81 ILE A C 1
ATOM 639 O O . ILE A 1 81 ? 10.512 -10.139 -15.674 1.00 97.62 81 ILE A O 1
ATOM 643 N N . GLY A 1 82 ? 11.413 -9.043 -13.923 1.00 97.25 82 GLY A N 1
ATOM 644 C CA . GLY A 1 82 ? 12.588 -8.519 -14.619 1.00 97.25 82 GLY A CA 1
ATOM 645 C C . GLY A 1 82 ? 12.420 -7.096 -15.155 1.00 97.25 82 GLY A C 1
ATOM 646 O O . GLY A 1 82 ? 13.429 -6.439 -15.408 1.00 97.25 82 GLY A O 1
ATOM 647 N N . ASP A 1 83 ? 11.191 -6.579 -15.252 1.00 97.75 83 ASP A N 1
ATOM 648 C CA . ASP A 1 83 ? 10.959 -5.202 -15.689 1.00 97.75 83 ASP A CA 1
ATOM 649 C C . ASP A 1 83 ? 11.485 -4.208 -14.657 1.00 97.75 83 ASP A C 1
ATOM 651 O O . ASP A 1 83 ? 11.332 -4.397 -13.450 1.00 97.75 83 ASP A O 1
ATOM 655 N N . LYS A 1 84 ? 12.068 -3.101 -15.120 1.00 97.06 84 LYS A N 1
ATOM 656 C CA . LYS A 1 84 ? 12.480 -2.006 -14.241 1.00 97.06 84 LYS A CA 1
ATOM 657 C C . LYS A 1 84 ? 11.382 -0.951 -14.177 1.00 97.06 84 LYS A C 1
ATOM 659 O O . LYS A 1 84 ? 11.076 -0.310 -15.179 1.00 97.06 84 LYS A O 1
ATOM 664 N N . LEU A 1 85 ? 10.806 -0.746 -12.997 1.00 96.62 85 LEU A N 1
ATOM 665 C CA . LEU A 1 85 ? 9.773 0.266 -12.796 1.00 96.62 85 LEU A CA 1
ATOM 666 C C . LEU A 1 85 ? 10.381 1.671 -12.716 1.00 96.62 85 LEU A C 1
ATOM 668 O O . LEU A 1 85 ? 11.373 1.901 -12.020 1.00 96.62 85 LEU A O 1
ATOM 672 N N . SER A 1 86 ? 9.726 2.631 -13.370 1.00 95.38 86 SER A N 1
ATOM 673 C CA . SER A 1 86 ? 9.960 4.054 -13.111 1.00 95.38 86 SER A CA 1
ATOM 674 C C . SER A 1 86 ? 9.252 4.473 -11.819 1.00 95.38 86 SER A C 1
ATOM 676 O O . SER A 1 86 ? 8.103 4.083 -11.559 1.00 95.38 86 SER A O 1
ATOM 678 N N . VAL A 1 87 ? 9.957 5.265 -11.014 1.00 95.50 87 VAL A N 1
ATOM 679 C CA . VAL A 1 87 ? 9.458 5.959 -9.819 1.00 95.50 87 VAL A CA 1
ATOM 680 C C . VAL A 1 87 ? 9.826 7.429 -9.997 1.00 95.50 87 VAL A C 1
ATOM 682 O O . VAL A 1 87 ? 10.770 7.936 -9.399 1.00 95.50 87 VAL A O 1
ATOM 685 N N . ASP A 1 88 ? 9.128 8.071 -10.923 1.00 96.44 88 ASP A N 1
ATOM 686 C CA . ASP A 1 88 ? 9.285 9.485 -11.249 1.00 96.44 88 ASP A CA 1
ATOM 687 C C . ASP A 1 88 ? 8.346 10.366 -10.409 1.00 96.44 88 ASP A C 1
ATOM 689 O O . ASP A 1 88 ? 7.580 9.899 -9.560 1.00 96.44 88 ASP A O 1
ATOM 693 N N . GLU A 1 89 ? 8.414 11.672 -10.649 1.00 97.62 89 GLU A N 1
ATOM 694 C CA . GLU A 1 89 ? 7.579 12.671 -9.987 1.00 97.62 89 GLU A CA 1
ATOM 695 C C . GLU A 1 89 ? 6.075 12.415 -10.201 1.00 97.62 89 GLU A C 1
ATOM 697 O O . GLU A 1 89 ? 5.276 12.554 -9.271 1.00 97.62 89 GLU A O 1
ATOM 702 N N . SER A 1 90 ? 5.679 11.956 -11.393 1.00 97.38 90 SER A N 1
ATOM 703 C CA . SER A 1 90 ? 4.281 11.624 -11.691 1.00 97.38 90 SER A CA 1
ATOM 704 C C . SER A 1 90 ? 3.796 10.461 -10.827 1.00 97.38 90 SER A C 1
ATOM 706 O O . SER A 1 90 ? 2.736 10.535 -10.192 1.00 97.38 90 SER A O 1
ATOM 708 N N . TYR A 1 91 ? 4.605 9.402 -10.728 1.00 96.94 91 TYR A N 1
ATOM 709 C CA . TYR A 1 91 ? 4.317 8.281 -9.846 1.00 96.94 91 TYR A CA 1
ATOM 710 C C . TYR A 1 91 ? 4.267 8.718 -8.378 1.00 96.94 91 TYR A C 1
ATOM 712 O O . TYR A 1 91 ? 3.359 8.301 -7.660 1.00 96.94 91 TYR A O 1
ATOM 720 N N . TYR A 1 92 ? 5.183 9.581 -7.932 1.00 96.12 92 TYR A N 1
ATOM 721 C CA . TYR A 1 92 ? 5.194 10.097 -6.563 1.00 96.12 92 TYR A CA 1
ATOM 722 C C . TYR A 1 92 ? 3.882 10.810 -6.203 1.00 96.12 92 TYR A C 1
ATOM 724 O O . TYR A 1 92 ? 3.241 10.467 -5.205 1.00 96.12 92 TYR A O 1
ATOM 732 N N . TYR A 1 93 ? 3.419 11.742 -7.041 1.00 98.00 93 TYR A N 1
ATOM 733 C CA . TYR A 1 93 ? 2.147 12.429 -6.803 1.00 98.00 93 TYR A CA 1
ATOM 734 C C . TYR A 1 93 ? 0.943 11.483 -6.873 1.00 98.00 93 TYR A C 1
ATOM 736 O O . TYR A 1 93 ? 0.020 11.592 -6.059 1.00 98.00 93 TYR A O 1
ATOM 744 N N . SER A 1 94 ? 0.967 10.514 -7.791 1.00 97.06 94 SER A N 1
ATOM 745 C CA . SER A 1 94 ? -0.056 9.467 -7.873 1.00 97.06 94 SER A CA 1
ATOM 746 C C . SER A 1 94 ? -0.103 8.616 -6.598 1.0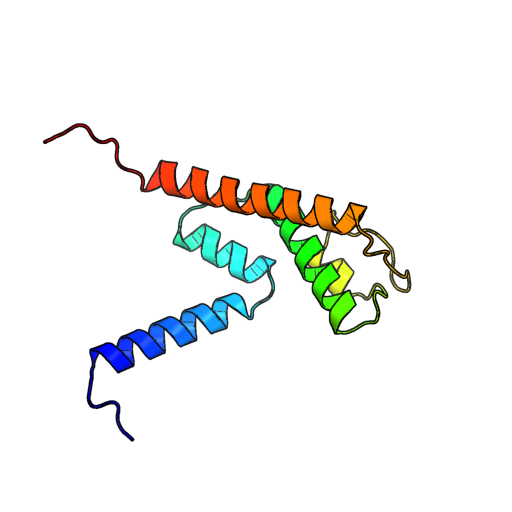0 97.06 94 SER A C 1
ATOM 748 O O . SER A 1 94 ? -1.179 8.392 -6.036 1.00 97.06 94 SER A O 1
ATOM 750 N N . ALA A 1 95 ? 1.058 8.203 -6.081 1.00 97.06 95 ALA A N 1
ATOM 751 C CA . ALA A 1 95 ? 1.181 7.465 -4.831 1.00 97.06 95 ALA A CA 1
ATOM 752 C C . ALA A 1 95 ? 0.638 8.280 -3.648 1.00 97.06 95 ALA A C 1
ATOM 754 O O . ALA A 1 95 ? -0.180 7.770 -2.885 1.00 97.06 95 ALA A O 1
ATOM 755 N N . LEU A 1 96 ? 0.989 9.564 -3.532 1.00 97.19 96 LEU A N 1
ATOM 756 C CA . LEU A 1 96 ? 0.443 10.444 -2.493 1.00 97.19 96 LEU A CA 1
ATOM 757 C C . LEU A 1 96 ? -1.086 10.545 -2.551 1.00 97.19 96 LEU A C 1
ATOM 759 O O . LEU A 1 96 ? -1.755 10.453 -1.519 1.00 97.19 96 LEU A O 1
ATOM 763 N N . ALA A 1 97 ? -1.658 10.715 -3.744 1.00 97.69 97 ALA A N 1
ATOM 764 C CA . ALA A 1 97 ? -3.106 10.753 -3.921 1.00 97.69 97 ALA A CA 1
ATOM 765 C C . ALA A 1 97 ? -3.771 9.430 -3.503 1.00 97.69 97 ALA A C 1
ATOM 767 O O . ALA A 1 97 ? -4.789 9.452 -2.807 1.00 97.69 97 ALA A O 1
ATOM 768 N N . LYS A 1 98 ? -3.186 8.280 -3.868 1.00 96.69 98 LYS A N 1
ATOM 769 C CA . LYS A 1 98 ? -3.649 6.949 -3.433 1.00 96.69 98 LYS A CA 1
ATOM 770 C C . LYS A 1 98 ? -3.628 6.821 -1.904 1.00 96.69 98 LYS A C 1
ATOM 772 O O . LYS A 1 98 ? -4.632 6.427 -1.315 1.00 96.69 98 LYS A O 1
ATOM 777 N N . LEU A 1 99 ? -2.539 7.229 -1.249 1.00 95.88 99 LEU A N 1
ATOM 778 C CA . LEU A 1 99 ? -2.410 7.181 0.215 1.00 95.88 99 LEU A CA 1
ATOM 779 C C . LEU A 1 99 ? -3.451 8.059 0.926 1.00 95.88 99 LEU A C 1
ATOM 781 O O . LEU A 1 99 ? -4.043 7.638 1.921 1.00 95.88 99 LEU A O 1
ATOM 785 N N . LYS A 1 100 ? -3.739 9.252 0.391 1.00 96.88 100 LYS A N 1
ATOM 786 C CA . LYS A 1 100 ? -4.810 10.117 0.916 1.00 96.88 100 LYS A CA 1
ATOM 787 C C . LYS A 1 100 ? -6.183 9.451 0.823 1.00 96.88 100 LYS A C 1
ATOM 789 O O . LYS A 1 100 ? -6.959 9.545 1.771 1.00 96.88 100 LYS A O 1
ATOM 794 N N . LYS A 1 101 ? -6.479 8.754 -0.281 1.00 95.75 101 LYS A N 1
ATOM 795 C CA . LYS A 1 101 ? -7.744 8.015 -0.445 1.00 95.75 101 LYS A CA 1
ATOM 796 C C . LYS A 1 101 ? -7.895 6.905 0.594 1.00 95.75 101 LYS A C 1
ATOM 798 O O . LYS A 1 101 ? -8.959 6.797 1.190 1.00 95.75 101 LYS A O 1
ATOM 803 N N . VAL A 1 102 ? -6.828 6.149 0.855 1.00 94.25 102 VAL A N 1
ATOM 804 C CA . VAL A 1 102 ? -6.809 5.077 1.869 1.00 94.25 102 VAL A CA 1
ATOM 805 C C . VAL A 1 102 ? -7.105 5.642 3.256 1.00 94.25 102 VAL A C 1
ATOM 807 O O . VAL A 1 102 ? -7.988 5.146 3.952 1.00 94.25 102 VAL A O 1
ATOM 810 N N . SER A 1 103 ? -6.414 6.720 3.635 1.00 93.44 103 SER A N 1
ATOM 811 C CA . SER A 1 103 ? -6.651 7.404 4.911 1.00 93.44 103 SER A CA 1
ATOM 812 C C . SER A 1 103 ? -8.092 7.915 5.024 1.00 93.44 103 SER A C 1
ATOM 814 O O . SER A 1 103 ? -8.759 7.676 6.028 1.00 93.44 103 SER A O 1
ATOM 816 N N . GLY A 1 104 ? -8.620 8.535 3.962 1.00 94.25 104 GLY A N 1
ATOM 817 C CA . GLY A 1 104 ? -10.008 8.998 3.911 1.00 94.25 104 GLY A CA 1
ATOM 818 C C . GLY A 1 104 ? -11.038 7.869 4.019 1.00 94.25 104 GLY A C 1
ATOM 819 O O . GLY A 1 104 ? -12.048 8.035 4.699 1.00 94.25 104 GLY A O 1
ATOM 820 N N . ALA A 1 105 ? -10.782 6.715 3.395 1.00 92.88 105 ALA A N 1
ATOM 821 C CA . ALA A 1 105 ? -11.651 5.54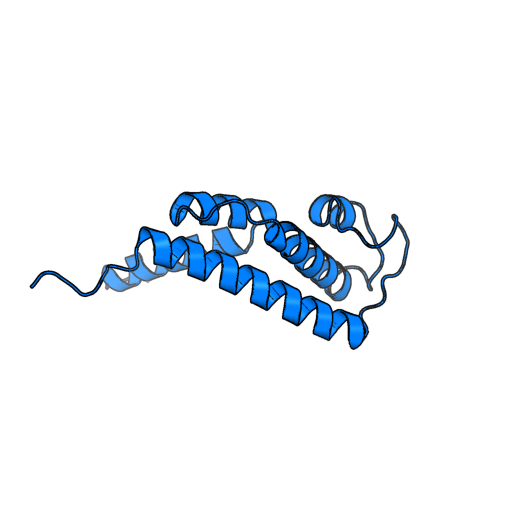4 3.481 1.00 92.88 105 ALA A CA 1
ATOM 822 C C . ALA A 1 105 ? -11.708 4.974 4.904 1.00 92.88 105 ALA A C 1
ATOM 824 O O . ALA A 1 105 ? -12.796 4.736 5.426 1.00 92.88 105 ALA A O 1
ATOM 825 N N . ILE A 1 106 ? -10.545 4.826 5.548 1.00 92.69 106 ILE A N 1
ATOM 826 C CA . ILE A 1 106 ? -10.449 4.387 6.945 1.00 92.69 106 ILE A CA 1
ATOM 827 C C . ILE A 1 106 ? -11.172 5.383 7.853 1.00 92.69 106 ILE A C 1
ATOM 829 O O . ILE A 1 106 ? -12.029 4.976 8.633 1.00 92.69 106 ILE A O 1
ATOM 833 N N . LYS A 1 107 ? -10.877 6.684 7.717 1.00 92.94 107 LYS A N 1
ATOM 834 C CA . LYS A 1 107 ? -11.511 7.748 8.505 1.00 92.94 107 LYS A CA 1
ATOM 835 C C . LYS A 1 107 ? -13.035 7.686 8.401 1.00 92.94 107 LYS A C 1
ATOM 837 O O . LYS A 1 107 ? -13.701 7.593 9.423 1.00 92.94 107 LYS A O 1
ATOM 842 N N . ARG A 1 108 ? -13.573 7.680 7.178 1.00 92.12 108 ARG A N 1
ATOM 843 C CA . ARG A 1 108 ? -15.017 7.621 6.909 1.00 92.12 108 ARG A CA 1
ATOM 844 C C . ARG A 1 108 ? -15.681 6.438 7.609 1.00 92.12 108 ARG A C 1
ATOM 846 O O . ARG A 1 108 ? -16.737 6.597 8.214 1.00 92.12 108 ARG A O 1
ATOM 853 N N . ASP A 1 109 ? -15.096 5.250 7.495 1.00 91.19 109 ASP A N 1
ATOM 854 C CA . ASP A 1 109 ? -15.692 4.034 8.046 1.00 91.19 109 ASP A CA 1
ATOM 855 C C . ASP A 1 109 ? -15.605 4.006 9.583 1.00 91.19 109 ASP A C 1
ATOM 857 O O . ASP A 1 109 ? -16.563 3.600 10.245 1.00 91.19 109 ASP A O 1
ATOM 861 N N . VAL A 1 110 ? -14.499 4.500 10.151 1.00 91.69 110 VAL A N 1
ATOM 862 C CA . VAL A 1 110 ? -14.327 4.664 11.602 1.00 91.69 110 VAL A CA 1
ATOM 863 C C . VAL A 1 110 ? -15.310 5.694 12.157 1.00 91.69 110 VAL A C 1
ATOM 865 O O . VAL A 1 110 ? -16.012 5.394 13.117 1.00 91.69 110 VAL A O 1
ATOM 868 N N . GLU A 1 111 ? -15.419 6.875 11.546 1.00 91.25 111 GLU A N 1
ATOM 869 C CA . GLU A 1 111 ? -16.362 7.925 11.958 1.00 91.25 111 GLU A CA 1
ATOM 870 C C . GLU A 1 111 ? -17.806 7.444 11.858 1.00 91.25 111 GLU A C 1
ATOM 872 O O . GLU A 1 111 ? -18.583 7.631 12.784 1.00 91.25 111 GLU A O 1
ATOM 877 N N . LYS A 1 112 ? -18.164 6.729 10.789 1.00 88.50 112 LYS A N 1
ATOM 878 C CA . LYS A 1 112 ? -19.508 6.162 10.647 1.00 88.50 112 LYS A CA 1
ATOM 879 C C . LYS A 1 112 ? -19.875 5.198 11.780 1.00 88.50 112 LYS A C 1
ATOM 881 O O . LYS A 1 112 ? -21.053 5.065 12.103 1.00 88.50 112 LYS A O 1
ATOM 886 N N . LYS A 1 113 ? -18.900 4.470 12.329 1.00 87.50 113 LYS A N 1
ATOM 887 C CA . LYS A 1 113 ? -19.145 3.468 13.372 1.00 87.50 113 LYS A CA 1
ATOM 888 C C . LYS A 1 113 ? -19.008 4.022 14.791 1.00 87.50 113 LYS A C 1
ATOM 890 O O . LYS A 1 113 ? -19.750 3.597 15.671 1.00 87.50 113 LYS A O 1
ATOM 895 N N . TYR A 1 114 ? -18.040 4.904 15.015 1.00 89.50 114 TYR A N 1
ATOM 896 C CA . TYR A 1 114 ? -17.623 5.349 16.348 1.00 89.50 114 TYR A CA 1
ATOM 897 C C . TYR A 1 114 ? -17.732 6.864 16.552 1.00 89.50 114 TYR A C 1
ATOM 899 O O . TYR A 1 114 ? -17.642 7.324 17.688 1.00 89.50 114 TYR A O 1
ATOM 907 N N . GLY A 1 115 ? -17.917 7.641 15.484 1.00 82.56 115 GLY A N 1
ATOM 908 C CA . GLY A 1 115 ? -18.220 9.064 15.568 1.00 82.56 115 GLY A CA 1
ATOM 909 C C . GLY A 1 115 ? -19.655 9.230 16.045 1.00 82.56 115 GLY A C 1
ATOM 910 O O . GLY A 1 115 ? -20.594 9.056 15.272 1.00 82.56 115 GLY A O 1
ATOM 911 N N . LYS A 1 116 ? -19.835 9.487 17.341 1.00 74.44 116 LYS A N 1
ATOM 912 C CA . LYS A 1 116 ? -21.146 9.821 17.900 1.00 74.44 116 LYS A CA 1
ATOM 913 C C . LYS A 1 116 ? -21.711 11.071 17.219 1.00 74.44 116 LYS A C 1
ATOM 915 O O . LYS A 1 116 ? -20.976 12.007 16.922 1.00 74.44 116 LYS A O 1
ATOM 920 N N . SER A 1 117 ? -23.024 11.057 17.017 1.00 58.09 117 SER A N 1
ATOM 921 C CA . SER A 1 117 ? -23.865 12.236 16.843 1.00 58.09 117 SER A CA 1
ATOM 922 C C . SER A 1 117 ? -23.870 13.032 18.148 1.00 58.09 117 SER A C 1
ATOM 924 O O . SER A 1 117 ? -24.279 12.503 19.181 1.00 58.09 117 SER A O 1
ATOM 926 N N . ASP A 1 118 ? -23.406 14.277 18.102 1.00 56.38 118 ASP A N 1
ATOM 927 C CA . ASP A 1 118 ? -23.487 15.243 19.203 1.00 56.38 118 ASP A CA 1
ATOM 928 C C . ASP A 1 118 ? -24.936 15.723 19.427 1.00 56.38 118 ASP A C 1
ATOM 930 O O . ASP A 1 118 ? -25.203 16.911 19.332 1.00 56.38 118 ASP A O 1
ATOM 934 N N . GLU A 1 119 ? -25.888 14.828 19.706 1.00 53.25 119 GLU A N 1
ATOM 935 C CA . GLU A 1 119 ? -27.219 15.191 20.223 1.00 53.25 119 GLU A CA 1
ATOM 936 C C . GLU A 1 119 ? -27.755 14.050 21.100 1.00 53.25 119 GLU A C 1
ATOM 938 O O . GLU A 1 119 ? -28.261 13.061 20.581 1.00 53.25 119 GLU A O 1
ATOM 943 N N . GLU A 1 120 ? -27.548 14.164 22.416 1.00 44.69 120 GLU A N 1
ATOM 944 C CA . GLU A 1 120 ? -28.426 13.720 23.523 1.00 44.69 120 GLU A CA 1
ATOM 945 C C . GLU A 1 120 ? -27.644 13.818 24.853 1.00 44.69 120 GLU A C 1
ATOM 947 O O . GLU A 1 120 ? -27.227 12.807 25.419 1.00 44.69 120 GLU A O 1
ATOM 952 N N . VAL A 1 121 ? -27.418 15.053 25.330 1.00 37.38 121 VAL A N 1
ATOM 953 C CA . VAL A 1 121 ? -27.406 15.440 26.761 1.00 37.38 121 VAL A CA 1
ATOM 954 C C . VAL A 1 121 ? -27.935 16.864 26.871 1.00 37.38 121 VAL A C 1
ATOM 956 O O . VAL A 1 121 ? -27.396 17.731 26.150 1.00 37.38 121 VAL A O 1
#

Sequence (121 aa):
MAAEDKEELVQRVLSDHVENVFRQRPSLYMAYLAKLVSVKNDPSFADYFEVAATRDLVVHNNNVVNALYLEKSGTKARGAIGDKLSVDESYYYSALAKLKKVSGAIKRDVEKKYGKSDEEV

pLDDT: mean 89.27, std 11.75, range [37.38, 98.0]

Secondary structure (DSSP, 8-state):
---S-HHHHHHHHHHHHHHHHHTS-HHHHHHHHHHHH-----THHHHHHHHHHHHHHHHHSTTB--HHHHHHHGGG--S-TTPBPP--HHHHHHHHHHHHHHHHHHHHHHHHHH---S---

Foldseek 3Di:
DPDPDPVVVVVVVVVVVVVVLVPDQLVRSVVVLCVVLVQDPDPLSLLVQLLVLQVCCVVPPQQADDPVSCVRNPPNDDDDGGDRDDPDPVVVVVSVVSVVVVVVSSVVSNCVVPVDDPDDD

Organism: Thauera aminoaromatica (NCBI:txid164330)